Protein AF-A0A2D6FK07-F1 (afdb_monomer)

Secondary structure (DSSP, 8-state):
-EEEEEE-TTS-EEEEEEESS----TT-EEE-HHHHHHHHHTSPP----S---HHHHHHHHHHHHHHTT--

Solvent-accessible surface area (backbone atoms only — not comparable to full-atom values): 4501 Å² total; per-residue (Å²): 122,44,34,31,35,32,61,48,101,84,71,45,78,77,47,73,50,79,36,88,64,89,72,86,60,88,90,46,46,80,49,52,67,68,59,50,52,53,56,61,69,66,52,76,79,74,73,73,71,73,79,74,56,63,66,63,53,49,53,53,49,52,51,53,36,40,77,67,67,77,92

Radius of gyration: 21.76 Å; Cα contacts (8 Å, |Δi|>4): 63; chains: 1; bounding box: 45×33×49 Å

Structure (mmCIF, N/CA/C/O backbone):
data_AF-A0A2D6FK07-F1
#
_entry.id   AF-A0A2D6FK07-F1
#
loop_
_atom_site.group_PDB
_atom_site.id
_atom_site.type_symbol
_atom_site.label_atom_id
_atom_site.label_alt_id
_atom_site.label_comp_id
_atom_site.label_asym_id
_atom_site.label_entity_id
_atom_site.label_seq_id
_atom_site.pdbx_PDB_ins_code
_atom_site.Cartn_x
_atom_site.Cartn_y
_atom_site.Cartn_z
_atom_site.occupancy
_atom_site.B_iso_or_equiv
_atom_site.auth_seq_id
_atom_site.auth_comp_id
_atom_site.auth_asym_id
_atom_site.auth_atom_id
_atom_site.pdbx_PDB_model_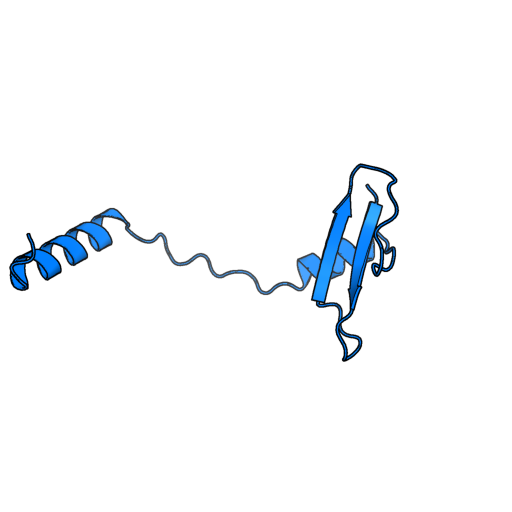num
ATOM 1 N N . MET A 1 1 ? 16.216 -0.960 -2.178 1.00 89.62 1 MET A N 1
ATOM 2 C CA . MET A 1 1 ? 14.888 -1.492 -1.808 1.00 89.62 1 MET A CA 1
ATOM 3 C C . MET A 1 1 ? 14.322 -2.236 -3.010 1.00 89.62 1 MET A C 1
ATOM 5 O O . MET A 1 1 ? 14.600 -1.823 -4.130 1.00 89.62 1 MET A O 1
ATOM 9 N N . ASN A 1 2 ? 13.585 -3.327 -2.812 1.00 94.50 2 ASN A N 1
ATOM 10 C CA . ASN A 1 2 ? 12.853 -4.007 -3.880 1.00 94.50 2 ASN A CA 1
ATOM 11 C C . ASN A 1 2 ? 11.376 -3.616 -3.806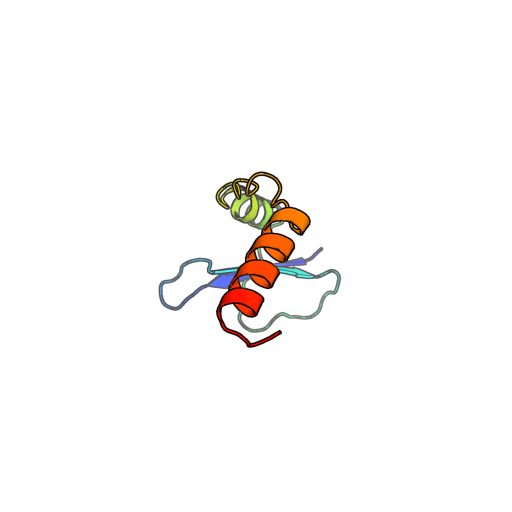 1.00 94.50 2 ASN A C 1
ATOM 13 O O . ASN A 1 2 ? 10.793 -3.666 -2.725 1.00 94.50 2 ASN A O 1
ATOM 17 N N . TYR A 1 3 ? 10.785 -3.268 -4.946 1.00 95.94 3 TYR A N 1
ATOM 18 C CA . TYR A 1 3 ? 9.395 -2.834 -5.042 1.00 95.94 3 TYR A CA 1
ATOM 19 C C . TYR A 1 3 ? 8.581 -3.852 -5.830 1.00 95.94 3 TYR A C 1
ATOM 21 O O . TYR A 1 3 ? 9.034 -4.365 -6.858 1.00 95.94 3 TYR A O 1
ATOM 29 N N . TYR A 1 4 ? 7.376 -4.136 -5.353 1.00 96.12 4 TYR A N 1
ATOM 30 C CA . TYR A 1 4 ? 6.471 -5.092 -5.974 1.00 96.12 4 TYR A CA 1
ATOM 31 C C . TYR A 1 4 ? 5.047 -4.541 -6.018 1.00 96.12 4 TYR A C 1
ATOM 33 O O . TYR A 1 4 ? 4.664 -3.725 -5.182 1.00 96.12 4 TYR A O 1
ATOM 41 N N . LYS A 1 5 ? 4.258 -5.010 -6.986 1.00 95.62 5 LYS A N 1
ATOM 42 C CA . LYS A 1 5 ? 2.812 -4.790 -7.058 1.00 95.62 5 LYS A CA 1
ATOM 43 C C . LYS A 1 5 ? 2.057 -6.106 -7.123 1.00 95.62 5 LYS A C 1
ATOM 45 O O . LYS A 1 5 ? 2.555 -7.093 -7.670 1.00 95.62 5 LYS A O 1
ATOM 50 N N . ARG A 1 6 ? 0.821 -6.084 -6.642 1.00 95.31 6 ARG A N 1
ATOM 51 C CA . ARG A 1 6 ? -0.166 -7.143 -6.851 1.00 95.31 6 ARG A CA 1
ATOM 52 C C . ARG A 1 6 ? -1.308 -6.609 -7.699 1.00 95.31 6 ARG A C 1
ATOM 54 O O . ARG A 1 6 ? -1.648 -5.426 -7.628 1.00 95.31 6 ARG A O 1
ATOM 61 N N . ILE A 1 7 ? -1.851 -7.491 -8.527 1.00 94.69 7 ILE A N 1
ATOM 62 C CA . ILE A 1 7 ? -3.005 -7.213 -9.376 1.00 94.69 7 ILE A CA 1
ATOM 63 C C . ILE A 1 7 ? -4.194 -8.041 -8.896 1.00 94.69 7 ILE A C 1
ATOM 65 O O . ILE A 1 7 ? -4.021 -9.172 -8.440 1.00 94.69 7 ILE A O 1
ATOM 69 N N . ASP A 1 8 ? -5.388 -7.467 -8.968 1.00 92.88 8 ASP A N 1
ATOM 70 C CA . ASP A 1 8 ? -6.635 -8.175 -8.692 1.00 92.88 8 ASP A CA 1
ATOM 71 C C . ASP A 1 8 ? -7.110 -9.003 -9.902 1.00 92.88 8 ASP A C 1
ATOM 73 O O . ASP A 1 8 ? -6.483 -9.023 -10.966 1.00 92.88 8 ASP A O 1
ATOM 77 N N . SER A 1 9 ? -8.251 -9.682 -9.754 1.00 92.94 9 SER A N 1
ATOM 78 C CA . SER A 1 9 ? -8.880 -10.470 -10.825 1.00 92.94 9 SER A CA 1
ATOM 79 C C . SER A 1 9 ? -9.324 -9.643 -12.038 1.00 92.94 9 SER A C 1
ATOM 81 O O . SER A 1 9 ? -9.668 -10.217 -13.067 1.00 92.94 9 SER A O 1
ATOM 83 N N . PHE A 1 10 ? -9.323 -8.312 -11.936 1.00 92.31 10 PHE A N 1
ATOM 84 C CA . PHE A 1 10 ? -9.664 -7.375 -13.005 1.00 92.31 10 PHE A CA 1
ATOM 85 C C . PHE A 1 10 ? -8.421 -6.704 -13.611 1.00 92.31 10 PHE A C 1
ATOM 87 O O . PHE A 1 10 ? -8.550 -5.797 -14.434 1.00 92.31 10 PHE A O 1
ATOM 94 N N . GLY A 1 11 ? -7.218 -7.131 -13.211 1.00 90.75 11 GLY A N 1
ATOM 95 C CA . GLY A 1 11 ? -5.949 -6.593 -13.697 1.00 90.75 11 GLY A CA 1
ATOM 96 C C . GLY A 1 11 ? -5.577 -5.228 -13.114 1.00 90.75 11 GLY A C 1
ATOM 97 O O . GLY A 1 11 ? -4.655 -4.587 -13.620 1.00 90.75 11 GLY A O 1
ATOM 98 N N . LYS A 1 12 ? -6.261 -4.757 -12.065 1.00 90.94 12 LYS A N 1
ATOM 99 C CA . LYS A 1 12 ? -5.944 -3.485 -11.406 1.00 90.94 12 LYS A CA 1
ATOM 100 C C . LYS A 1 12 ? -4.935 -3.692 -10.287 1.00 90.94 12 LYS A C 1
ATOM 102 O O . LYS A 1 12 ? -5.026 -4.655 -9.530 1.00 90.94 12 LYS A O 1
ATOM 107 N N . THR A 1 13 ? -3.999 -2.753 -10.148 1.00 92.50 13 THR A N 1
ATOM 108 C CA . THR A 1 13 ? -3.084 -2.728 -9.002 1.00 92.50 13 THR A CA 1
ATOM 109 C C . THR A 1 13 ? -3.880 -2.494 -7.723 1.00 92.50 13 THR A C 1
ATOM 111 O O . THR A 1 13 ? -4.459 -1.423 -7.550 1.00 92.50 13 THR A O 1
ATOM 114 N N . ASN A 1 14 ? -3.895 -3.478 -6.827 1.00 91.06 14 ASN A N 1
ATOM 115 C CA . ASN A 1 14 ? -4.578 -3.374 -5.535 1.00 91.06 14 ASN A CA 1
ATOM 116 C C . ASN A 1 14 ? -3.612 -3.067 -4.382 1.00 91.06 14 ASN A C 1
ATOM 118 O O . ASN A 1 14 ? -4.023 -2.554 -3.345 1.00 91.06 14 ASN A O 1
ATOM 122 N N . THR A 1 15 ? -2.328 -3.394 -4.534 1.00 92.44 15 THR A N 1
ATOM 123 C CA . THR A 1 15 ? -1.325 -3.272 -3.473 1.00 92.44 15 THR A CA 1
ATOM 124 C C . THR A 1 15 ? 0.054 -3.046 -4.080 1.00 92.44 15 THR A C 1
ATOM 126 O O . THR A 1 15 ? 0.399 -3.657 -5.096 1.00 92.44 15 THR A O 1
ATOM 129 N N . VAL A 1 16 ? 0.844 -2.188 -3.434 1.00 94.44 16 VAL A N 1
ATOM 130 C CA . VAL A 1 16 ? 2.278 -2.022 -3.685 1.00 94.44 16 VAL A CA 1
ATOM 131 C C . VAL A 1 16 ? 3.049 -2.254 -2.387 1.00 94.44 16 VAL A C 1
ATOM 133 O O . VAL A 1 16 ? 2.606 -1.839 -1.319 1.00 94.44 16 VAL A O 1
ATOM 136 N N . GLU A 1 17 ? 4.182 -2.945 -2.470 1.00 93.75 17 GLU A N 1
ATOM 137 C CA . GLU A 1 17 ? 4.958 -3.416 -1.318 1.00 93.75 17 GLU A CA 1
ATOM 138 C C . GLU A 1 17 ? 6.445 -3.099 -1.533 1.00 93.75 17 GLU A C 1
ATOM 140 O O . GLU A 1 17 ? 6.958 -3.219 -2.650 1.00 93.75 17 GLU A O 1
ATOM 145 N N . SER A 1 18 ? 7.149 -2.713 -0.466 1.00 95.50 18 SER A N 1
ATOM 146 C CA . SER A 1 18 ? 8.593 -2.452 -0.484 1.00 95.50 18 SER A CA 1
ATOM 147 C C . SER A 1 18 ? 9.314 -3.348 0.521 1.00 95.50 18 SER A C 1
ATOM 149 O O . SER A 1 18 ? 8.972 -3.340 1.703 1.00 95.50 18 SER A O 1
ATOM 151 N N . TYR A 1 19 ? 10.348 -4.063 0.079 1.00 93.31 19 TYR A N 1
ATOM 152 C CA . TYR A 1 19 ? 11.149 -4.943 0.932 1.00 93.31 19 TYR A CA 1
ATOM 153 C C . TYR A 1 19 ? 12.631 -4.577 0.873 1.00 93.31 19 TYR A C 1
ATOM 155 O O . TYR A 1 19 ? 13.193 -4.327 -0.198 1.00 93.31 19 TYR A O 1
ATOM 163 N N . SER A 1 20 ? 13.285 -4.586 2.032 1.00 93.38 20 SER A N 1
ATOM 164 C CA . SER A 1 20 ? 14.731 -4.361 2.158 1.00 93.38 20 SER A CA 1
ATOM 165 C C . SER A 1 20 ? 15.564 -5.598 1.829 1.00 93.38 20 SER A C 1
ATOM 167 O O . SER A 1 20 ? 16.745 -5.472 1.518 1.00 93.38 20 SER A O 1
ATOM 169 N N . HIS A 1 21 ? 14.951 -6.781 1.859 1.00 88.81 21 HIS A N 1
ATOM 170 C CA . HIS A 1 21 ? 15.596 -8.056 1.565 1.00 88.81 21 HIS A CA 1
ATOM 171 C C . HIS A 1 21 ? 15.331 -8.518 0.122 1.00 88.81 21 HIS A C 1
ATOM 173 O O . HIS A 1 21 ? 14.454 -8.009 -0.579 1.00 88.81 21 HIS A O 1
ATOM 179 N N . ASN A 1 22 ? 16.109 -9.509 -0.320 1.00 87.44 22 ASN A N 1
ATOM 180 C CA . ASN A 1 22 ? 16.091 -10.046 -1.687 1.00 87.44 22 ASN A CA 1
ATOM 181 C C . ASN A 1 22 ? 15.255 -11.327 -1.835 1.00 87.44 22 ASN A C 1
ATOM 183 O O . ASN A 1 22 ? 15.444 -12.080 -2.788 1.00 87.44 22 ASN A O 1
ATOM 187 N N . SER A 1 23 ? 14.343 -11.598 -0.903 1.00 87.75 23 SER A N 1
ATOM 188 C CA . SER A 1 23 ? 13.501 -12.792 -1.005 1.00 87.75 23 SER A CA 1
ATOM 189 C C . SER A 1 23 ? 12.492 -12.628 -2.146 1.00 87.75 23 SER A C 1
ATOM 191 O O . SER A 1 23 ? 11.934 -11.537 -2.306 1.00 87.75 23 SER A O 1
ATOM 193 N N . PRO A 1 24 ? 12.231 -13.688 -2.929 1.00 85.25 24 PRO A N 1
ATOM 194 C CA . PRO A 1 24 ? 11.150 -13.666 -3.901 1.00 85.25 24 PRO A CA 1
ATOM 195 C C . PRO A 1 24 ? 9.811 -13.485 -3.180 1.00 85.25 24 PRO A C 1
ATOM 197 O O . PRO A 1 24 ? 9.603 -14.028 -2.095 1.00 85.25 24 PRO A O 1
ATOM 200 N N . VAL A 1 25 ? 8.900 -12.736 -3.802 1.00 90.25 25 VAL A N 1
ATOM 201 C CA . VAL A 1 25 ? 7.546 -12.490 -3.290 1.00 90.25 25 VAL A CA 1
ATOM 202 C C . VAL A 1 25 ? 6.557 -13.189 -4.228 1.00 90.25 25 VAL A C 1
ATOM 204 O O . VAL A 1 25 ? 6.268 -12.669 -5.308 1.00 90.25 25 VAL A O 1
ATOM 207 N N . PRO A 1 26 ? 6.065 -14.394 -3.878 1.00 89.94 26 PRO A N 1
ATOM 208 C CA . PRO A 1 26 ? 5.186 -15.162 -4.752 1.00 89.94 26 PRO A CA 1
ATOM 209 C C . PRO A 1 26 ? 3.908 -14.400 -5.113 1.00 89.94 26 PRO A C 1
ATOM 211 O O . PRO A 1 26 ? 3.246 -13.805 -4.255 1.00 89.94 26 PRO A O 1
ATOM 214 N N . GLY A 1 27 ? 3.560 -14.438 -6.400 1.00 89.44 27 GLY A N 1
ATOM 215 C CA . GLY A 1 27 ? 2.369 -13.776 -6.935 1.00 89.44 27 GLY A CA 1
ATOM 216 C C . GLY A 1 27 ? 2.470 -12.251 -7.029 1.00 89.44 27 GLY A C 1
ATOM 217 O O . GLY A 1 27 ? 1.463 -11.608 -7.316 1.00 89.44 27 GLY A O 1
ATOM 218 N N . ALA A 1 28 ? 3.648 -11.667 -6.793 1.00 92.25 28 ALA A N 1
ATOM 219 C CA . ALA A 1 28 ? 3.879 -10.238 -6.944 1.00 92.25 28 ALA A CA 1
ATOM 220 C C . ALA A 1 28 ? 4.765 -9.940 -8.161 1.00 92.25 28 ALA A C 1
ATOM 222 O O . ALA A 1 28 ? 5.692 -10.679 -8.493 1.00 92.25 28 ALA A O 1
ATOM 223 N N . ILE A 1 29 ? 4.473 -8.831 -8.832 1.00 94.69 29 ILE A N 1
ATOM 224 C CA . ILE A 1 29 ? 5.191 -8.362 -10.016 1.00 94.69 29 ILE A CA 1
ATOM 225 C C . ILE A 1 29 ? 6.204 -7.321 -9.555 1.00 94.69 29 ILE A C 1
ATOM 227 O O . ILE A 1 29 ? 5.822 -6.330 -8.933 1.00 94.69 29 ILE A O 1
ATOM 231 N N . LYS A 1 30 ? 7.489 -7.527 -9.857 1.00 94.56 30 LYS A N 1
ATOM 232 C CA . LYS A 1 30 ? 8.531 -6.546 -9.532 1.00 94.56 30 LYS A CA 1
ATOM 233 C C . LYS A 1 30 ? 8.318 -5.272 -10.350 1.00 94.56 30 LYS A C 1
ATOM 235 O O . LYS A 1 30 ? 8.088 -5.346 -11.555 1.00 94.56 30 LYS A O 1
ATOM 240 N N . ILE A 1 31 ? 8.403 -4.125 -9.691 1.00 95.69 31 ILE A N 1
ATOM 241 C CA . ILE A 1 31 ? 8.240 -2.800 -10.294 1.00 95.69 31 ILE A CA 1
ATOM 242 C C . ILE A 1 31 ? 9.423 -1.901 -9.953 1.00 95.69 31 ILE A C 1
ATOM 244 O O . ILE A 1 31 ? 10.256 -2.219 -9.100 1.00 95.69 31 ILE A O 1
ATOM 248 N N . THR A 1 32 ? 9.498 -0.768 -10.637 1.00 96.75 32 THR A N 1
ATOM 249 C CA . THR A 1 32 ? 10.452 0.292 -10.316 1.00 96.75 32 THR A CA 1
ATOM 250 C C . THR A 1 32 ? 9.987 1.122 -9.116 1.00 96.75 32 THR A C 1
ATOM 252 O O . THR A 1 32 ? 8.797 1.210 -8.818 1.00 96.75 32 THR A O 1
ATOM 255 N N . GLU A 1 33 ? 10.929 1.797 -8.459 1.00 95.94 33 GLU A N 1
ATOM 256 C CA . GLU A 1 33 ? 10.633 2.805 -7.428 1.00 95.94 33 GLU A CA 1
ATOM 257 C C . GLU A 1 33 ? 9.705 3.907 -7.955 1.00 95.94 33 GLU A C 1
ATOM 259 O O . GLU A 1 33 ? 8.750 4.300 -7.299 1.00 95.94 33 GLU A O 1
ATOM 264 N N . LYS A 1 34 ? 9.918 4.336 -9.204 1.00 95.88 34 LYS A N 1
ATOM 265 C CA . LYS A 1 34 ? 9.086 5.347 -9.862 1.00 95.88 34 LYS A CA 1
ATOM 266 C C . LYS A 1 34 ? 7.623 4.910 -9.993 1.00 95.88 34 LYS A C 1
ATOM 268 O O . LYS A 1 34 ? 6.729 5.735 -9.822 1.00 95.88 34 LYS A O 1
ATOM 273 N N . GLU A 1 35 ? 7.368 3.640 -10.312 1.00 93.81 35 GLU A N 1
ATOM 274 C CA . GLU A 1 35 ? 6.006 3.088 -10.353 1.00 93.81 35 GLU A CA 1
ATOM 275 C C . GLU A 1 35 ? 5.380 3.013 -8.958 1.00 93.81 35 GLU A C 1
ATOM 277 O O . GLU A 1 35 ? 4.195 3.315 -8.810 1.00 93.81 35 GLU A O 1
ATOM 282 N N . PHE A 1 36 ? 6.169 2.645 -7.944 1.00 95.25 36 PHE A N 1
ATOM 283 C CA . PHE A 1 36 ? 5.730 2.636 -6.550 1.00 95.25 36 PHE A CA 1
ATOM 284 C C . PHE A 1 36 ? 5.310 4.044 -6.107 1.00 95.25 36 PHE A C 1
ATOM 286 O O . 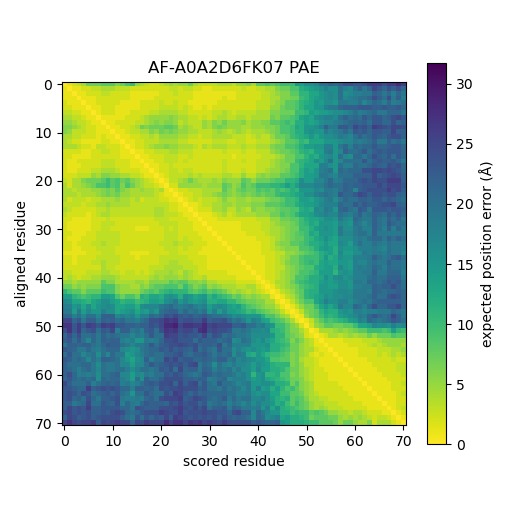PHE A 1 36 ? 4.168 4.250 -5.699 1.00 95.25 36 PHE A O 1
ATOM 293 N N . ASP A 1 37 ? 6.182 5.035 -6.291 1.00 94.44 37 ASP A N 1
ATOM 294 C CA . ASP A 1 37 ? 5.918 6.425 -5.920 1.00 94.44 37 ASP A CA 1
ATOM 295 C C . ASP A 1 37 ? 4.722 7.011 -6.670 1.00 94.44 37 ASP A C 1
ATOM 297 O O . ASP A 1 37 ? 3.931 7.756 -6.091 1.00 94.44 37 ASP A O 1
ATOM 301 N N . ALA A 1 38 ? 4.570 6.690 -7.958 1.00 93.25 38 ALA A N 1
ATOM 302 C CA . ALA A 1 38 ? 3.424 7.129 -8.747 1.00 93.25 38 ALA A CA 1
ATOM 303 C C . ALA A 1 38 ? 2.108 6.569 -8.188 1.00 93.25 38 ALA A C 1
ATOM 305 O O . ALA A 1 38 ? 1.120 7.296 -8.110 1.00 93.25 38 ALA A O 1
ATOM 306 N N . PHE A 1 39 ? 2.096 5.303 -7.759 1.00 91.25 39 PHE A N 1
ATOM 307 C CA . PHE A 1 39 ? 0.926 4.703 -7.124 1.00 91.25 39 PHE A CA 1
ATOM 308 C C . PHE A 1 39 ? 0.615 5.363 -5.775 1.00 91.25 39 PHE A C 1
ATOM 310 O O . PHE A 1 39 ? -0.530 5.736 -5.537 1.00 91.25 39 PHE A O 1
ATOM 317 N N . ILE A 1 40 ? 1.629 5.589 -4.931 1.00 89.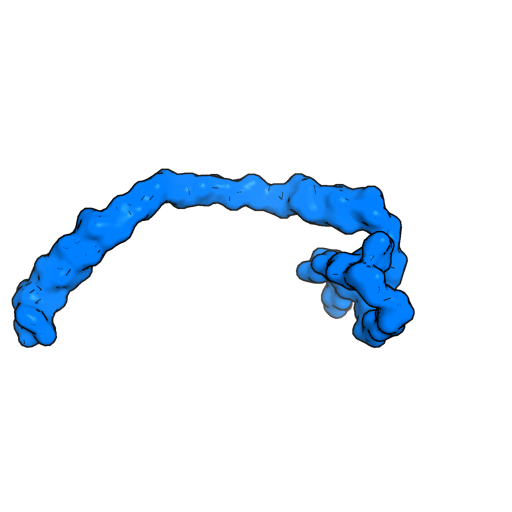56 40 ILE A N 1
ATO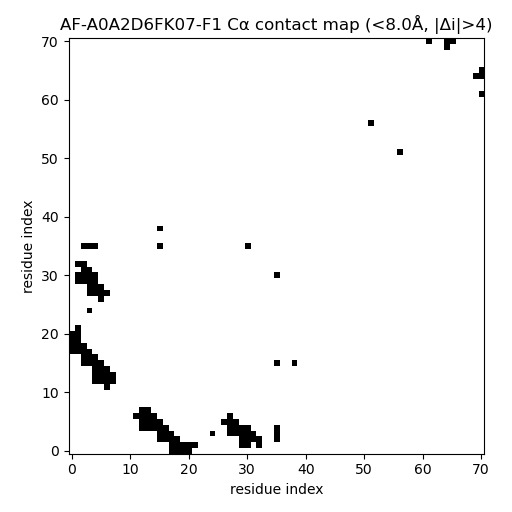M 318 C CA . ILE A 1 40 ? 1.465 6.256 -3.629 1.00 89.56 40 ILE A CA 1
ATOM 319 C C . ILE A 1 40 ? 0.959 7.700 -3.785 1.00 89.56 40 ILE A C 1
ATOM 321 O O . ILE A 1 40 ? 0.056 8.121 -3.066 1.00 89.56 40 ILE A O 1
ATOM 325 N N . LYS A 1 41 ? 1.477 8.456 -4.758 1.00 89.44 41 LYS A N 1
ATOM 326 C CA . LYS A 1 41 ? 1.042 9.838 -5.034 1.00 89.44 41 LYS A CA 1
ATOM 327 C C . LYS A 1 41 ? -0.402 9.941 -5.525 1.00 89.44 41 LYS A C 1
ATOM 329 O O . LYS A 1 41 ? -1.009 10.994 -5.369 1.00 89.44 41 LYS A O 1
ATOM 334 N N . ASN A 1 42 ? -0.940 8.873 -6.111 1.00 88.44 42 ASN A N 1
ATOM 335 C CA . ASN A 1 42 ? -2.321 8.829 -6.587 1.00 88.44 42 ASN A CA 1
ATOM 336 C C . ASN A 1 42 ? -3.337 8.528 -5.476 1.00 88.44 42 ASN A C 1
ATOM 338 O O . ASN A 1 42 ? -4.539 8.558 -5.748 1.00 88.44 42 ASN A O 1
ATOM 342 N N . PHE A 1 43 ? -2.901 8.234 -4.244 1.00 82.19 43 PHE A N 1
ATOM 343 C CA . PHE A 1 43 ? -3.850 8.104 -3.144 1.00 82.19 43 PHE A CA 1
ATOM 344 C C . PHE A 1 43 ? -4.523 9.450 -2.878 1.00 82.19 43 PHE A C 1
ATOM 346 O O . PHE A 1 43 ? -3.844 10.482 -2.837 1.00 82.19 43 PHE A O 1
ATOM 353 N N . PRO A 1 44 ? -5.853 9.460 -2.682 1.00 82.00 44 PRO A N 1
ATOM 354 C CA . PRO A 1 44 ? -6.543 10.678 -2.307 1.00 82.00 44 PRO A CA 1
ATOM 355 C C . PRO A 1 44 ? -5.920 11.205 -1.017 1.00 82.00 44 PRO A C 1
ATOM 357 O O . PRO A 1 44 ? -5.675 10.441 -0.079 1.00 82.00 44 PRO A O 1
ATOM 360 N N . ALA A 1 45 ? -5.662 12.512 -0.977 1.00 75.31 45 ALA A N 1
ATOM 361 C CA . ALA A 1 45 ? -5.244 13.162 0.249 1.00 75.31 45 ALA A CA 1
ATOM 362 C C . ALA A 1 45 ? -6.286 12.836 1.321 1.00 75.31 45 ALA A C 1
ATOM 364 O O . ALA A 1 45 ? -7.463 13.176 1.186 1.00 75.31 45 ALA A O 1
ATOM 365 N N . ILE A 1 46 ? -5.854 12.136 2.367 1.00 74.38 46 ILE A N 1
ATOM 366 C CA . ILE A 1 46 ? -6.696 11.895 3.527 1.00 74.38 46 ILE A CA 1
ATOM 367 C C . ILE A 1 46 ? -6.929 13.279 4.114 1.00 74.38 46 ILE A C 1
ATOM 369 O O . ILE A 1 46 ? -5.982 13.903 4.593 1.00 74.38 46 ILE A O 1
ATOM 373 N N . THR A 1 47 ? -8.150 13.806 4.013 1.00 70.50 47 THR A N 1
ATOM 374 C CA . THR A 1 47 ? -8.491 15.030 4.730 1.00 70.50 47 THR A CA 1
ATOM 375 C C . THR A 1 47 ? -8.234 14.724 6.198 1.00 70.50 47 THR A C 1
ATOM 377 O O . THR A 1 47 ? -8.862 13.794 6.719 1.00 70.50 47 THR A O 1
ATOM 380 N N . PRO A 1 48 ? -7.296 15.419 6.867 1.00 66.31 48 PRO A N 1
ATOM 381 C CA . PRO A 1 48 ? -7.147 15.260 8.296 1.00 66.31 48 PRO A CA 1
ATOM 382 C C . PRO A 1 48 ? -8.521 15.558 8.878 1.00 66.31 48 PRO A C 1
ATOM 384 O O . PRO A 1 48 ? -9.052 16.651 8.667 1.00 66.31 48 PRO A O 1
ATOM 387 N N . ILE A 1 49 ? -9.140 14.573 9.529 1.00 69.44 49 ILE A N 1
ATOM 388 C CA . ILE A 1 49 ? -10.329 14.845 10.328 1.00 69.44 49 ILE A CA 1
ATOM 389 C C . ILE A 1 49 ? -9.855 15.923 11.298 1.00 69.44 49 ILE A C 1
ATOM 391 O O . ILE A 1 49 ? -8.898 15.677 12.038 1.00 69.44 49 ILE A O 1
ATOM 395 N N . ALA A 1 50 ? -10.430 17.129 11.191 1.00 66.56 50 ALA A N 1
ATOM 396 C CA . ALA A 1 50 ? -10.112 18.253 12.065 1.00 66.56 50 ALA A CA 1
ATOM 397 C C . ALA A 1 50 ? -9.982 17.707 13.484 1.00 66.56 50 ALA A C 1
ATOM 399 O O . ALA A 1 50 ? -10.843 16.918 13.877 1.00 66.56 50 ALA A O 1
ATOM 400 N N . SER A 1 51 ? -8.863 18.019 14.153 1.00 66.75 51 SER A N 1
ATOM 401 C CA . SER A 1 51 ? -8.391 17.329 15.359 1.00 66.75 51 SER A CA 1
ATOM 402 C C . SER A 1 51 ? -9.568 16.883 16.215 1.00 66.75 51 SER A C 1
ATOM 404 O O . SER A 1 51 ? -10.243 17.719 16.817 1.00 66.75 51 SER A O 1
ATOM 406 N N . ARG A 1 52 ? -9.866 15.580 16.197 1.00 71.62 52 ARG A N 1
ATOM 407 C CA . ARG A 1 52 ? -10.925 15.033 17.040 1.00 71.62 52 ARG A CA 1
ATOM 408 C C . ARG A 1 52 ? -10.581 15.413 18.469 1.00 71.62 52 ARG A C 1
ATOM 410 O O . ARG A 1 52 ? -9.525 15.015 18.961 1.00 71.62 52 ARG A O 1
ATOM 417 N N . ASP A 1 53 ? -11.426 16.217 19.102 1.00 81.62 53 ASP A N 1
ATOM 418 C CA . ASP A 1 53 ? -11.273 16.519 20.517 1.00 81.62 53 ASP A CA 1
ATOM 419 C C . ASP A 1 53 ? -11.719 15.280 21.296 1.00 81.62 53 ASP A C 1
ATOM 421 O O . ASP A 1 53 ? -12.885 15.106 21.656 1.00 81.62 53 ASP A O 1
ATOM 425 N N . ILE A 1 54 ? -10.765 14.367 21.484 1.00 84.12 54 ILE A N 1
ATOM 426 C CA . ILE A 1 54 ? -10.979 13.085 22.154 1.00 84.12 54 ILE A CA 1
ATOM 427 C C . ILE A 1 54 ? -11.537 13.295 23.569 1.00 84.12 54 ILE A C 1
ATOM 429 O O . ILE A 1 54 ? -12.300 12.455 24.045 1.00 84.12 54 ILE A O 1
ATOM 433 N N . ILE A 1 55 ? -11.208 14.416 24.225 1.00 85.44 55 ILE A N 1
ATOM 434 C CA . ILE A 1 55 ? -11.708 14.740 25.563 1.00 85.44 55 ILE A CA 1
ATOM 435 C C . ILE A 1 55 ? -13.198 15.086 25.487 1.00 85.44 55 ILE A C 1
ATOM 437 O O . ILE A 1 55 ? -14.002 14.466 26.185 1.00 85.44 55 ILE A O 1
ATOM 441 N N . GLN A 1 56 ? -13.592 15.986 24.581 1.00 87.75 56 GLN A N 1
ATOM 442 C CA . GLN A 1 56 ? -15.001 16.351 24.400 1.00 87.75 56 GLN A CA 1
ATOM 443 C C . GLN A 1 56 ? -15.865 15.145 23.985 1.00 87.75 56 GLN A C 1
ATOM 445 O O . GLN A 1 56 ? -17.009 14.987 24.434 1.00 87.75 56 GLN A O 1
ATOM 450 N N . GLU A 1 57 ? -15.331 14.268 23.134 1.00 87.31 57 GLU A N 1
ATOM 451 C CA . GLU A 1 57 ? -16.015 13.040 22.728 1.00 87.31 57 GLU A CA 1
ATOM 452 C C . GLU A 1 57 ? -16.198 12.067 23.898 1.00 87.31 57 GLU A C 1
ATOM 454 O O . GLU A 1 57 ? -17.284 11.500 24.060 1.00 87.31 57 GLU A O 1
ATOM 459 N N . PHE A 1 58 ? -15.175 11.908 24.741 1.00 90.00 58 PHE A N 1
ATOM 460 C CA . PHE A 1 58 ? -15.242 11.061 25.929 1.00 90.00 58 PHE A CA 1
ATOM 461 C C . PHE A 1 58 ? -16.265 11.581 26.944 1.00 90.00 58 PHE A C 1
ATOM 463 O O . PHE A 1 58 ? -17.095 10.806 27.425 1.00 90.00 58 PHE A O 1
ATOM 470 N N . ASP A 1 59 ? -16.280 12.888 27.208 1.00 92.19 59 ASP A N 1
ATOM 471 C CA . ASP A 1 59 ? -17.253 13.513 28.110 1.00 92.19 59 ASP A CA 1
ATOM 472 C C . ASP A 1 59 ? -18.686 13.357 27.593 1.00 92.19 59 ASP A C 1
ATOM 474 O O . ASP A 1 59 ? -19.60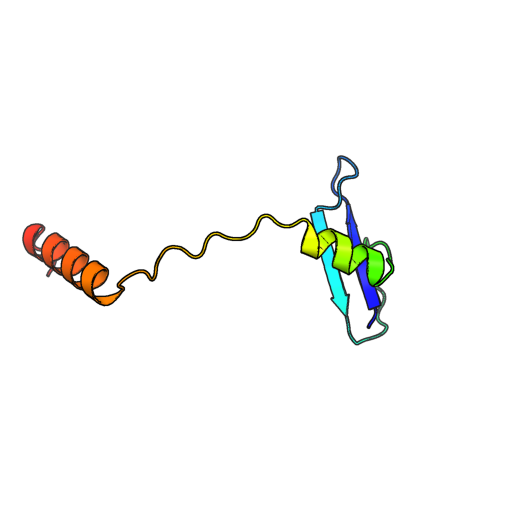8 13.015 28.346 1.00 92.19 59 ASP A O 1
ATOM 478 N N . THR A 1 60 ? -18.874 13.510 26.280 1.00 93.19 60 THR A N 1
ATOM 479 C CA . THR A 1 60 ? -20.164 13.264 25.626 1.00 93.19 60 THR A CA 1
ATOM 480 C C . THR A 1 60 ? -20.597 11.805 25.785 1.00 93.19 60 THR A C 1
ATOM 482 O O . THR A 1 60 ? -21.765 11.533 26.085 1.00 93.19 60 THR A O 1
ATOM 485 N N . LEU A 1 61 ? -19.677 10.851 25.607 1.00 93.94 61 LEU A N 1
ATOM 486 C CA . LEU A 1 61 ? -19.958 9.426 25.786 1.00 93.94 61 LEU A CA 1
ATOM 487 C C . LEU A 1 61 ? -20.338 9.113 27.236 1.00 93.94 61 LEU A C 1
ATOM 489 O O . LEU A 1 61 ? -21.338 8.439 27.482 1.00 93.94 61 LEU A O 1
ATOM 493 N N . LYS A 1 62 ? -19.578 9.648 28.195 1.00 93.19 62 LYS A N 1
ATOM 494 C CA . LYS A 1 62 ? -19.800 9.456 29.629 1.00 93.19 62 LYS A CA 1
ATOM 495 C C . LYS A 1 62 ? -21.162 10.000 30.058 1.00 93.19 62 LYS A C 1
ATOM 497 O O . LYS A 1 62 ? -21.902 9.316 30.762 1.00 93.19 62 LYS A O 1
ATOM 502 N N . SER A 1 63 ? -21.541 11.181 29.568 1.00 94.06 63 SER A N 1
ATOM 503 C CA . SER A 1 63 ? -22.864 11.765 29.816 1.00 94.06 63 SER A CA 1
ATOM 504 C C . SER A 1 63 ? -23.995 10.882 29.270 1.00 94.06 63 SER A C 1
ATOM 506 O O . SER A 1 63 ? -24.966 10.606 29.977 1.00 94.06 63 SER A O 1
ATOM 508 N N . LYS A 1 64 ? -23.844 10.349 28.049 1.00 94.69 64 LYS A N 1
ATOM 509 C CA . LYS A 1 64 ? -24.821 9.420 27.451 1.00 94.69 64 LYS A CA 1
ATOM 510 C C . LYS A 1 64 ? -24.949 8.115 28.238 1.00 94.69 64 LYS A C 1
ATOM 512 O O . LYS A 1 64 ? -26.060 7.617 28.397 1.00 94.69 64 LYS A O 1
ATOM 517 N N . LEU A 1 65 ? -23.840 7.555 28.721 1.00 94.06 65 LEU A N 1
ATOM 518 C CA . LEU A 1 65 ? -23.861 6.335 29.532 1.00 94.06 65 LEU A CA 1
ATOM 519 C C . LEU A 1 65 ? -24.543 6.573 30.887 1.00 94.06 65 LEU A C 1
ATOM 521 O O . LEU A 1 65 ? -25.361 5.748 31.293 1.00 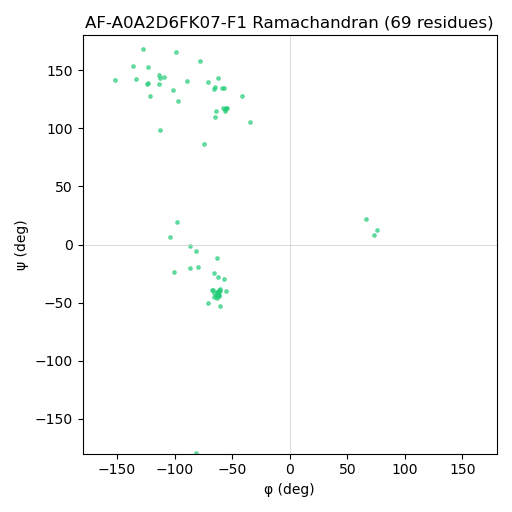94.06 65 LEU A O 1
ATOM 525 N N . LYS A 1 66 ? -24.304 7.732 31.515 1.00 92.25 66 LYS A N 1
ATOM 526 C CA . LYS A 1 66 ? -24.972 8.139 32.759 1.00 92.25 66 LYS A CA 1
ATOM 527 C C . LYS A 1 66 ? -26.483 8.308 32.587 1.00 92.25 66 LYS A C 1
ATOM 529 O O . LYS A 1 66 ? -27.258 7.816 33.397 1.00 92.25 66 LYS A O 1
ATOM 534 N N . GLN A 1 67 ? -26.927 8.943 31.499 1.00 92.75 67 GLN A N 1
ATOM 535 C CA . GLN A 1 67 ? -28.360 9.067 31.179 1.00 92.75 67 GLN A CA 1
ATOM 536 C C . GLN A 1 67 ? -29.040 7.710 30.951 1.00 92.75 67 GLN A C 1
ATOM 538 O O . GLN A 1 67 ? -30.234 7.567 31.194 1.00 92.75 67 GLN A O 1
ATOM 543 N N . LYS A 1 68 ? -28.279 6.712 30.494 1.00 93.56 68 LYS A N 1
ATOM 544 C CA 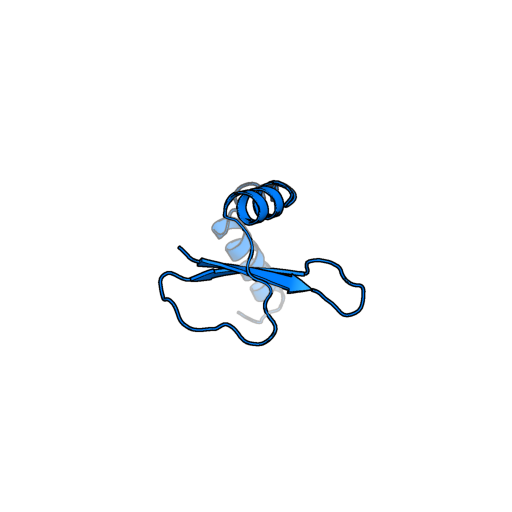. LYS A 1 68 ? -28.747 5.335 30.311 1.00 93.56 68 LYS A CA 1
ATOM 545 C C . LYS A 1 68 ? -28.629 4.469 31.573 1.00 93.56 68 LYS A C 1
ATOM 547 O O . LYS A 1 68 ? -28.995 3.301 31.508 1.00 93.56 68 LYS A O 1
ATOM 552 N N 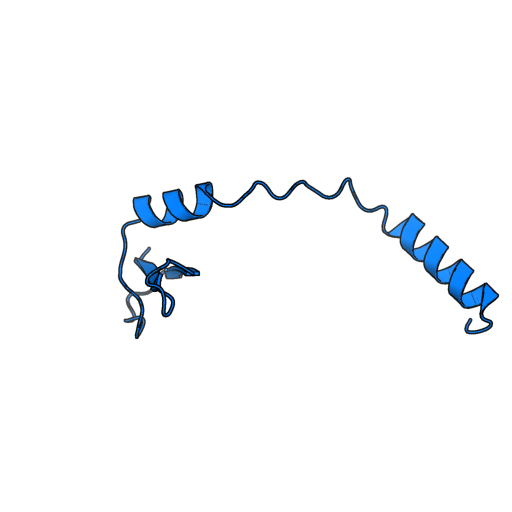. GLY A 1 69 ? -28.116 5.004 32.685 1.00 90.81 69 GLY A N 1
ATOM 553 C CA . GLY A 1 69 ? -27.924 4.263 33.938 1.00 90.81 69 GLY A CA 1
ATOM 554 C C . GLY A 1 69 ? -26.884 3.143 33.852 1.00 90.81 69 GLY A C 1
ATOM 555 O O . GLY A 1 69 ? -26.938 2.196 34.629 1.00 90.81 69 GLY A O 1
ATOM 556 N N . LEU A 1 70 ? -25.972 3.219 32.879 1.00 84.31 70 LEU A N 1
ATOM 557 C CA . LEU A 1 70 ? -24.914 2.225 32.672 1.00 84.31 70 LEU A CA 1
ATOM 558 C C . LEU A 1 70 ? -23.665 2.523 33.517 1.00 84.31 70 LEU A C 1
ATOM 560 O O . LEU A 1 70 ? -22.861 1.619 33.733 1.00 84.31 70 LEU A O 1
ATOM 564 N N . ILE A 1 71 ? -23.517 3.779 33.961 1.00 76.44 71 ILE A N 1
ATOM 565 C CA . ILE A 1 71 ? -22.502 4.301 34.893 1.00 76.44 71 ILE A CA 1
ATOM 566 C C . ILE A 1 71 ? -23.076 5.449 35.729 1.00 76.44 71 ILE A C 1
ATOM 568 O O . ILE A 1 71 ? -24.104 6.027 35.304 1.00 76.44 71 ILE A O 1
#

Foldseek 3Di:
DWKWFAADPVRDTPDIDDDPDDDDDPRIDTDDPVVVVVVVVPPPDPPPPPPPPVVVVVVVVVVVCVVVVVD

Sequence (71 aa):
MNYYKRIDSFGKTNTVESYSHNSPVPGAIKITEKEFDAFIKNFPAITPIASRDIIQEFDTLKSKLKQKGLI

Mean predicted aligned error: 10.55 Å

Nearest PDB structures (foldseek):
  7u05-assembly1_k  TM=4.184E-01  e=3.898E+00  Saccharomyces cerevisiae
  6tu5-assembly1_CCC  TM=3.055E-01  e=8.609E+00  Influenza A virus (A/Zhejiang/DTID-ZJU01/2013(H7N9))
  8dez-assembly1_A  TM=1.921E-01  e=5.076E+00  Acinetobacter baumannii ACICU

pLDDT: mean 88.94, std 7.85, range [66.31, 96.75]